Protein AF-A0A7S1PMR5-F1 (afdb_monomer_lite)

Sequence (130 aa):
ADAWLANCPAIERVHFSGFDNLRRVGASWLDGCRALIDVRFGEFPKLTTVGASWLSGAHALPEVNFETFGALEHVGFDWLYSARALKTFSTRGLAQLRTIGFGWLADARSLVEFELCAPCEIVSVGPNLL

Organism: Neobodo designis (NCBI:txid312471)

Radius of gyration: 13.31 Å; chains: 1; bounding box: 35×24×36 Å

Structure (mmCIF, N/CA/C/O backbone):
data_AF-A0A7S1PMR5-F1
#
_entry.id   AF-A0A7S1PMR5-F1
#
loop_
_atom_site.group_PDB
_atom_site.id
_atom_site.type_symbol
_atom_site.label_atom_id
_atom_site.label_alt_id
_atom_site.label_comp_id
_atom_site.label_asym_id
_atom_site.label_entity_id
_atom_site.label_seq_id
_atom_site.pdbx_PDB_ins_code
_atom_site.Cartn_x
_atom_site.Cartn_y
_atom_site.Cartn_z
_atom_site.occupancy
_atom_site.B_iso_or_equiv
_atom_site.auth_seq_id
_atom_site.auth_comp_id
_atom_site.auth_asym_id
_atom_site.auth_atom_id
_atom_site.pdbx_PDB_model_num
ATOM 1 N N . ALA A 1 1 ? -10.457 -11.826 -1.490 1.00 78.75 1 ALA A N 1
ATOM 2 C CA . ALA A 1 1 ? -9.649 -12.580 -2.462 1.00 78.75 1 ALA A CA 1
ATOM 3 C C . ALA A 1 1 ? -8.204 -12.200 -2.232 1.00 78.75 1 ALA A C 1
ATOM 5 O O . ALA A 1 1 ? -7.937 -11.006 -2.105 1.00 78.75 1 ALA A O 1
ATOM 6 N N . ASP A 1 2 ? -7.333 -13.195 -2.125 1.00 93.81 2 ASP A N 1
ATOM 7 C CA . ASP A 1 2 ? -5.891 -12.985 -2.011 1.00 93.81 2 ASP A CA 1
ATOM 8 C C . ASP A 1 2 ? -5.285 -12.790 -3.408 1.00 93.81 2 ASP A C 1
ATOM 10 O O . ASP A 1 2 ? -5.902 -13.151 -4.412 1.00 93.81 2 ASP A O 1
ATOM 14 N N . ALA A 1 3 ? -4.088 -12.212 -3.457 1.00 95.88 3 ALA A N 1
ATOM 15 C CA . ALA A 1 3 ? -3.199 -12.183 -4.612 1.00 95.88 3 ALA A CA 1
ATOM 16 C C . ALA A 1 3 ? -3.794 -11.618 -5.920 1.00 95.88 3 ALA A C 1
ATOM 18 O O . ALA A 1 3 ? -3.441 -12.077 -7.001 1.00 95.88 3 ALA A O 1
ATOM 19 N N . TRP A 1 4 ? -4.692 -10.626 -5.852 1.00 94.88 4 TRP A N 1
ATOM 20 C CA . TRP A 1 4 ? -5.439 -10.161 -7.033 1.00 94.88 4 TRP A CA 1
ATOM 21 C C . TRP A 1 4 ? -4.551 -9.694 -8.195 1.00 94.88 4 TRP A C 1
ATOM 23 O O . TRP A 1 4 ? -4.730 -10.148 -9.322 1.00 94.88 4 TRP A O 1
ATOM 33 N N . LEU A 1 5 ? -3.599 -8.807 -7.921 1.00 96.19 5 LEU A N 1
ATOM 34 C CA . LEU A 1 5 ? -2.606 -8.309 -8.874 1.00 96.19 5 LEU A CA 1
ATOM 35 C C . LEU A 1 5 ? -1.187 -8.688 -8.430 1.00 96.19 5 LEU A C 1
ATOM 37 O O . LEU A 1 5 ? -0.217 -8.027 -8.795 1.00 96.19 5 LEU A O 1
ATOM 41 N N . ALA A 1 6 ? -1.054 -9.757 -7.639 1.00 97.00 6 ALA A N 1
ATOM 42 C CA . ALA A 1 6 ? 0.248 -10.234 -7.200 1.00 97.00 6 ALA A CA 1
ATOM 43 C C . ALA A 1 6 ? 1.130 -10.602 -8.398 1.00 97.00 6 ALA A C 1
ATOM 45 O O . ALA A 1 6 ? 0.655 -11.142 -9.399 1.00 97.00 6 ALA A O 1
ATOM 46 N N . ASN A 1 7 ? 2.433 -10.368 -8.269 1.00 96.88 7 ASN A N 1
ATOM 47 C CA . ASN A 1 7 ? 3.455 -10.707 -9.253 1.00 96.88 7 ASN A CA 1
ATOM 48 C C . ASN A 1 7 ? 3.139 -10.176 -10.657 1.00 96.88 7 ASN A C 1
ATOM 50 O O . ASN A 1 7 ? 3.376 -10.852 -11.658 1.00 96.88 7 ASN A O 1
ATOM 54 N N . CYS A 1 8 ? 2.637 -8.943 -10.729 1.00 97.31 8 CYS A N 1
ATOM 55 C CA . CYS A 1 8 ? 2.516 -8.176 -11.963 1.00 97.31 8 CYS A CA 1
ATOM 56 C C . CYS A 1 8 ? 3.717 -7.215 -12.091 1.00 97.31 8 CYS A C 1
ATOM 58 O O . CYS A 1 8 ? 3.572 -6.016 -11.858 1.00 97.31 8 CYS A O 1
ATOM 60 N N . PRO A 1 9 ? 4.932 -7.685 -12.451 1.00 95.62 9 PRO A N 1
ATOM 61 C CA . PRO A 1 9 ? 6.156 -6.886 -12.348 1.00 95.62 9 PRO A CA 1
ATOM 62 C C . PRO A 1 9 ? 6.218 -5.713 -13.328 1.00 95.62 9 PRO A C 1
ATOM 64 O O . PRO A 1 9 ? 7.064 -4.846 -13.152 1.00 95.62 9 PRO A O 1
ATOM 67 N N . ALA A 1 10 ? 5.361 -5.703 -14.353 1.00 97.25 10 ALA A N 1
ATOM 68 C CA . ALA A 1 10 ? 5.303 -4.667 -15.379 1.00 97.25 10 ALA A CA 1
ATOM 69 C C . ALA A 1 10 ? 4.207 -3.615 -15.130 1.00 97.25 10 ALA A C 1
ATOM 71 O O . ALA A 1 10 ? 4.093 -2.675 -15.912 1.00 97.25 10 ALA A O 1
ATOM 72 N N . ILE A 1 11 ? 3.368 -3.770 -14.096 1.00 97.56 11 ILE A N 1
ATOM 73 C CA . ILE A 1 11 ? 2.316 -2.788 -13.827 1.00 97.56 11 ILE A CA 1
ATOM 74 C C . ILE A 1 11 ? 2.942 -1.528 -13.230 1.00 97.56 11 ILE A C 1
ATOM 76 O O . ILE A 1 11 ? 3.601 -1.581 -12.197 1.00 97.56 11 ILE A O 1
ATOM 80 N N . GLU A 1 12 ? 2.754 -0.397 -13.904 1.00 98.25 12 GLU A N 1
ATOM 81 C CA . GLU A 1 12 ? 3.302 0.886 -13.454 1.00 98.25 12 GLU A CA 1
ATOM 82 C C . GLU A 1 12 ? 2.288 1.704 -12.659 1.00 98.25 12 GLU A C 1
ATOM 84 O O . GLU A 1 12 ? 2.665 2.439 -11.749 1.00 98.25 12 GLU A O 1
ATOM 89 N N . ARG A 1 13 ? 0.997 1.607 -13.003 1.00 98.31 13 ARG A N 1
ATOM 90 C CA . ARG A 1 13 ? -0.059 2.420 -12.390 1.00 98.31 13 ARG A CA 1
ATOM 91 C C . ARG A 1 13 ? -1.328 1.621 -12.168 1.00 98.31 13 ARG A C 1
ATOM 93 O O . ARG A 1 13 ? -1.756 0.891 -13.063 1.00 98.31 13 ARG A O 1
ATOM 100 N N . VAL A 1 14 ? -1.960 1.816 -11.015 1.00 97.25 14 VAL A N 1
ATOM 101 C CA . VAL A 1 14 ? -3.250 1.199 -10.678 1.00 97.25 14 VAL A CA 1
ATOM 102 C C . VAL A 1 14 ? -4.179 2.234 -10.057 1.00 97.25 14 VAL A C 1
ATOM 104 O O . VAL A 1 14 ? -3.763 3.041 -9.232 1.00 97.25 14 VAL A O 1
ATOM 107 N N . HIS A 1 15 ? -5.455 2.197 -10.437 1.00 96.69 15 HIS A N 1
ATOM 108 C CA . HIS A 1 15 ? -6.494 3.022 -9.834 1.00 96.69 15 HIS A CA 1
ATOM 109 C C . HIS A 1 15 ? -7.677 2.144 -9.423 1.00 96.69 15 HIS A C 1
ATOM 111 O O . HIS A 1 15 ? -8.303 1.501 -10.267 1.00 96.69 15 HIS A O 1
ATOM 117 N N . PHE A 1 16 ? -7.986 2.126 -8.128 1.00 93.69 16 PHE A N 1
ATOM 118 C CA . PHE A 1 16 ? -9.129 1.411 -7.570 1.00 93.69 16 PHE A CA 1
ATOM 119 C C . PHE A 1 16 ? -10.279 2.377 -7.299 1.00 93.69 16 PHE A C 1
ATOM 121 O O . PHE A 1 16 ? -10.100 3.360 -6.591 1.00 93.69 16 PHE A O 1
ATOM 128 N N . SER A 1 17 ? -11.472 2.086 -7.815 1.00 93.94 17 SER A N 1
ATOM 129 C CA . SER A 1 17 ? -12.687 2.869 -7.561 1.00 93.94 17 SER A CA 1
ATOM 130 C C . SER A 1 17 ? -13.929 1.971 -7.604 1.00 93.94 17 SER A C 1
ATOM 132 O O . SER A 1 17 ? -13.863 0.851 -8.111 1.00 93.94 17 SER A O 1
ATOM 134 N N . GLY A 1 18 ? -15.053 2.441 -7.051 1.00 92.81 18 GLY A N 1
ATOM 135 C CA . GLY A 1 18 ? -16.327 1.706 -7.061 1.00 92.81 18 GLY A CA 1
ATOM 136 C C . GLY A 1 18 ? -16.445 0.598 -6.005 1.00 92.81 18 GLY A C 1
ATOM 137 O O . GLY A 1 18 ? -17.235 -0.330 -6.166 1.00 92.81 18 GLY A O 1
ATOM 138 N N . PHE A 1 19 ? -15.664 0.675 -4.923 1.00 92.00 19 PHE A N 1
ATOM 139 C CA . PHE A 1 19 ? -15.613 -0.330 -3.856 1.00 92.00 19 PHE A CA 1
ATOM 140 C C . PHE A 1 19 ? -16.382 0.078 -2.588 1.00 92.00 19 PHE A C 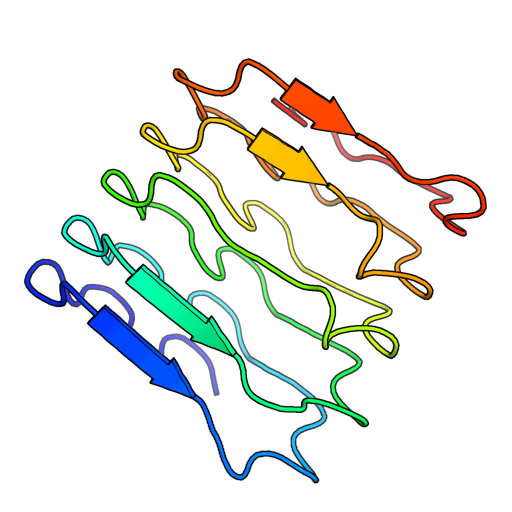1
ATOM 142 O O . PHE A 1 19 ? -15.993 -0.282 -1.477 1.00 92.00 19 PHE A O 1
ATOM 149 N N . ASP A 1 20 ? -17.531 0.742 -2.738 1.00 93.12 20 ASP A N 1
ATOM 150 C CA . ASP A 1 20 ? -18.335 1.298 -1.628 1.00 93.12 20 ASP A CA 1
ATOM 151 C C . ASP A 1 20 ? -18.789 0.256 -0.587 1.00 93.12 20 ASP A C 1
ATOM 153 O O . ASP A 1 20 ? -19.160 0.579 0.546 1.00 93.12 20 ASP A O 1
ATOM 157 N N . ASN A 1 21 ? -18.800 -1.021 -0.980 1.00 95.06 21 ASN A N 1
ATOM 158 C CA . ASN A 1 21 ? -19.198 -2.152 -0.144 1.00 95.06 21 ASN A CA 1
ATOM 159 C C . ASN A 1 21 ? -18.050 -3.112 0.194 1.00 95.06 21 ASN A C 1
ATOM 161 O O . ASN A 1 21 ? -18.289 -4.123 0.863 1.00 95.06 21 ASN A O 1
ATOM 165 N N . LEU A 1 22 ? -16.823 -2.831 -0.253 1.00 95.69 22 LEU A N 1
ATOM 166 C CA . LEU A 1 22 ? -15.676 -3.687 0.021 1.00 95.69 22 LEU A CA 1
ATOM 167 C C . LEU A 1 22 ? -15.323 -3.601 1.505 1.00 95.69 22 LEU A C 1
ATOM 169 O O . LEU A 1 22 ? -14.950 -2.549 2.010 1.00 95.69 22 LEU A O 1
ATOM 173 N N . ARG A 1 23 ? -15.459 -4.729 2.206 1.00 96.81 23 ARG A N 1
ATOM 174 C CA . ARG A 1 23 ? -15.162 -4.820 3.643 1.00 96.81 23 ARG A CA 1
ATOM 175 C C . ARG A 1 23 ? -13.793 -5.401 3.947 1.00 96.81 23 ARG A C 1
ATOM 177 O O . ARG A 1 23 ? -13.239 -5.126 5.005 1.00 96.81 23 ARG A O 1
ATOM 184 N N . ARG A 1 24 ? -13.281 -6.249 3.052 1.00 96.75 24 ARG A N 1
ATOM 185 C CA . ARG A 1 24 ? -12.041 -6.996 3.260 1.00 96.75 24 ARG A CA 1
ATOM 186 C C . ARG A 1 24 ? -11.262 -7.141 1.963 1.00 96.75 24 ARG A C 1
ATOM 188 O O . ARG A 1 24 ? -11.829 -7.539 0.944 1.00 96.75 24 ARG A O 1
ATOM 195 N N . VAL A 1 25 ? -9.963 -6.905 2.050 1.00 95.31 25 VAL A N 1
ATOM 196 C CA . VAL A 1 25 ? -8.971 -7.221 1.022 1.00 95.31 25 VAL A CA 1
ATOM 197 C C . VAL A 1 25 ? -8.112 -8.376 1.524 1.00 95.31 25 VAL A C 1
ATOM 199 O O . VAL A 1 25 ? -7.760 -8.423 2.701 1.00 95.31 25 VAL A O 1
ATOM 202 N N . GLY A 1 26 ? -7.829 -9.337 0.647 1.00 96.31 26 GLY A N 1
ATOM 203 C CA . GLY A 1 26 ? -7.003 -10.491 0.984 1.00 96.31 26 GLY A CA 1
ATOM 204 C C . GLY A 1 26 ? -5.511 -10.168 1.053 1.00 96.31 26 GLY A C 1
ATOM 205 O O . GLY A 1 26 ? -5.096 -9.031 0.830 1.00 96.31 26 GLY A O 1
ATOM 206 N N . ALA A 1 27 ? -4.704 -11.177 1.361 1.00 97.50 27 ALA A N 1
ATOM 207 C CA . ALA A 1 27 ? -3.250 -11.050 1.395 1.00 97.50 27 ALA A CA 1
ATOM 208 C C . ALA A 1 27 ? -2.662 -10.841 -0.011 1.00 97.50 27 ALA A C 1
ATOM 210 O O . ALA A 1 27 ? -3.268 -11.223 -1.012 1.00 97.50 27 ALA A O 1
ATOM 211 N N . SER A 1 28 ? -1.474 -10.244 -0.081 1.00 97.88 28 SER A N 1
ATOM 212 C C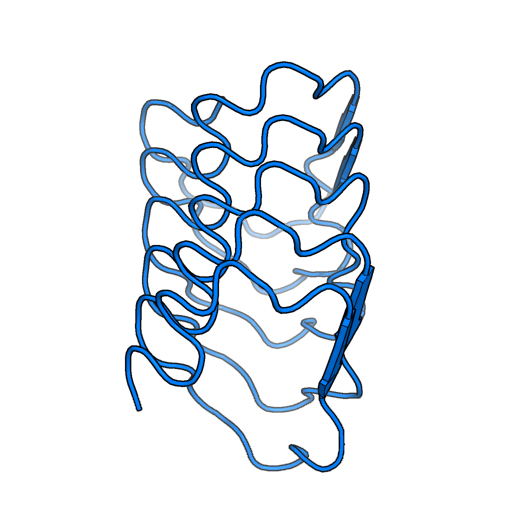A . SER A 1 28 ? -0.651 -10.103 -1.287 1.00 97.88 28 SER A CA 1
ATOM 213 C C . SER A 1 28 ? -1.326 -9.403 -2.474 1.00 97.88 28 SER A C 1
ATOM 215 O O . SER A 1 28 ? -1.014 -9.689 -3.623 1.00 97.88 28 SER A O 1
ATOM 217 N N . TRP A 1 29 ? -2.283 -8.502 -2.243 1.00 96.31 29 TRP A N 1
ATOM 218 C CA . TRP A 1 29 ? -3.136 -7.967 -3.318 1.00 96.31 29 TRP A CA 1
ATOM 219 C C . TRP A 1 29 ? -2.367 -7.279 -4.461 1.00 96.31 29 TRP A C 1
ATOM 221 O O . TRP A 1 29 ? -2.778 -7.424 -5.608 1.00 96.31 29 TRP A O 1
ATOM 231 N N . LEU A 1 30 ? -1.267 -6.580 -4.162 1.00 97.44 30 LEU A N 1
ATOM 232 C CA . LEU A 1 30 ? -0.333 -5.951 -5.111 1.00 97.44 30 LEU A CA 1
ATOM 233 C C . LEU A 1 30 ? 1.121 -6.390 -4.854 1.00 97.44 30 LEU A C 1
ATOM 235 O O . LEU A 1 30 ? 2.066 -5.710 -5.258 1.00 97.44 30 LEU A O 1
ATOM 239 N N . ASP A 1 31 ? 1.309 -7.524 -4.181 1.00 98.31 31 ASP A N 1
ATOM 240 C CA . ASP A 1 31 ? 2.634 -8.042 -3.837 1.00 98.31 31 ASP A CA 1
ATOM 241 C C . ASP A 1 31 ? 3.488 -8.269 -5.092 1.00 98.31 31 ASP A C 1
ATOM 243 O O . ASP A 1 31 ? 3.011 -8.786 -6.102 1.00 98.31 31 ASP A O 1
ATOM 247 N N . GLY A 1 32 ? 4.754 -7.867 -5.061 1.00 97.69 32 GLY A N 1
ATOM 248 C CA . GLY A 1 32 ? 5.690 -8.064 -6.164 1.00 97.69 32 GLY A CA 1
ATOM 249 C C . GLY A 1 32 ? 5.419 -7.205 -7.406 1.00 97.69 32 GLY A C 1
ATOM 250 O O . GLY A 1 32 ? 5.998 -7.475 -8.463 1.00 97.69 32 GLY A O 1
ATOM 251 N N . CYS A 1 33 ? 4.593 -6.156 -7.314 1.00 98.19 33 CYS A N 1
ATOM 252 C CA . CYS A 1 33 ? 4.427 -5.154 -8.376 1.00 98.19 33 CYS A CA 1
ATOM 253 C C . CYS A 1 33 ? 5.644 -4.211 -8.444 1.00 98.19 33 CYS A C 1
ATOM 255 O O . CYS A 1 33 ? 5.579 -3.035 -8.094 1.00 98.19 33 CYS A O 1
ATOM 257 N N . ARG A 1 34 ? 6.794 -4.742 -8.876 1.00 98.06 34 ARG A N 1
ATOM 258 C CA . ARG A 1 34 ? 8.106 -4.074 -8.759 1.00 98.06 34 ARG A CA 1
ATOM 259 C C . ARG A 1 34 ? 8.227 -2.762 -9.539 1.00 98.06 34 ARG A C 1
ATOM 261 O O . ARG A 1 34 ? 8.998 -1.906 -9.115 1.00 98.06 34 ARG A O 1
ATOM 268 N N . ALA A 1 35 ? 7.505 -2.621 -10.652 1.00 98.31 35 ALA A N 1
ATOM 269 C CA . ALA A 1 35 ? 7.489 -1.408 -11.473 1.00 98.31 35 ALA A CA 1
ATOM 270 C C . ALA A 1 35 ? 6.397 -0.400 -11.073 1.00 98.31 35 ALA A C 1
ATOM 272 O O . ALA A 1 35 ? 6.277 0.629 -11.731 1.00 98.31 35 ALA A O 1
ATOM 273 N N . LEU A 1 36 ? 5.609 -0.667 -10.023 1.00 98.50 36 LEU A N 1
ATOM 274 C CA . LEU A 1 36 ? 4.515 0.210 -9.607 1.00 98.50 36 LEU A CA 1
ATOM 275 C C . LEU A 1 36 ? 5.073 1.553 -9.126 1.00 98.50 36 LEU A C 1
ATOM 277 O O . LEU A 1 36 ? 5.792 1.600 -8.132 1.00 98.50 36 LEU A O 1
ATOM 281 N N . ILE A 1 37 ? 4.729 2.627 -9.833 1.00 98.31 37 ILE A N 1
ATOM 282 C CA . ILE A 1 37 ? 5.141 4.008 -9.543 1.00 98.31 37 ILE A CA 1
ATOM 283 C C . ILE A 1 37 ? 3.978 4.892 -9.078 1.00 98.31 37 ILE A C 1
ATOM 285 O O . ILE A 1 37 ? 4.230 5.947 -8.508 1.00 98.31 37 ILE A O 1
ATOM 289 N N . ASP A 1 38 ? 2.724 4.492 -9.321 1.00 98.12 38 ASP A N 1
ATOM 290 C CA . ASP A 1 38 ? 1.523 5.223 -8.885 1.00 98.12 38 ASP A CA 1
ATOM 291 C C . ASP A 1 38 ? 0.409 4.240 -8.496 1.00 98.12 38 ASP A C 1
ATOM 293 O O . ASP A 1 38 ? 0.043 3.349 -9.268 1.00 98.12 38 ASP A O 1
ATOM 297 N N . VAL A 1 39 ? -0.169 4.411 -7.310 1.00 97.44 39 VAL A N 1
ATOM 298 C CA . VAL A 1 39 ? -1.366 3.682 -6.884 1.00 97.44 39 VAL A CA 1
ATOM 299 C C . VAL A 1 39 ? -2.364 4.657 -6.286 1.00 97.44 39 VAL A C 1
ATOM 301 O O . VAL A 1 39 ? -2.056 5.407 -5.362 1.00 97.44 39 VAL A O 1
ATOM 304 N N . ARG A 1 40 ? -3.584 4.637 -6.822 1.00 95.94 40 ARG A N 1
ATOM 305 C CA . ARG A 1 40 ? -4.667 5.517 -6.388 1.00 95.94 40 ARG A CA 1
ATOM 306 C C . ARG A 1 40 ? -5.812 4.708 -5.819 1.00 95.94 40 ARG A C 1
ATOM 308 O O . ARG A 1 40 ? -6.307 3.770 -6.449 1.00 95.94 40 ARG A O 1
ATOM 315 N N . PHE A 1 41 ? -6.249 5.124 -4.644 1.00 93.62 41 PHE A N 1
ATOM 316 C CA . PHE A 1 41 ? -7.359 4.540 -3.919 1.00 93.62 41 PHE A CA 1
ATOM 317 C C . PHE A 1 41 ? -8.526 5.520 -3.939 1.00 93.62 41 PHE A C 1
ATOM 319 O O . PHE A 1 41 ? -8.394 6.654 -3.491 1.00 93.62 41 PHE A O 1
ATOM 326 N N . GLY A 1 42 ? -9.661 5.085 -4.477 1.00 91.44 42 GLY A N 1
ATOM 327 C CA . GLY A 1 42 ? -10.932 5.768 -4.287 1.00 91.44 42 GLY A CA 1
ATOM 328 C C . GLY A 1 42 ? -11.437 5.615 -2.852 1.00 91.44 42 GLY A C 1
ATOM 329 O O . GLY A 1 42 ? -10.710 5.203 -1.945 1.00 91.44 42 GLY A O 1
ATOM 330 N N . GLU A 1 43 ? -12.712 5.926 -2.653 1.00 91.38 43 GLU A N 1
ATOM 331 C CA . GLU A 1 43 ? -13.358 5.798 -1.349 1.00 91.38 43 GLU A CA 1
ATOM 332 C C . GLU A 1 43 ? -13.522 4.325 -0.942 1.00 91.38 43 GLU A C 1
ATOM 334 O O . GLU A 1 43 ? -14.070 3.510 -1.691 1.00 91.38 43 GLU A O 1
ATOM 339 N N . PHE A 1 44 ? -13.083 3.993 0.277 1.00 93.62 44 PHE A N 1
ATOM 340 C CA . PHE A 1 44 ? -13.237 2.670 0.889 1.00 93.62 44 PHE A CA 1
ATOM 341 C C . PHE A 1 44 ? -13.961 2.759 2.246 1.00 93.62 44 PHE A C 1
ATOM 343 O O . PHE A 1 44 ? -13.445 2.302 3.268 1.00 93.62 44 PHE A O 1
ATOM 350 N N . PRO A 1 45 ? -15.198 3.293 2.291 1.00 93.69 45 PRO A N 1
ATOM 351 C CA . PRO A 1 45 ? -15.856 3.687 3.541 1.00 93.69 45 PRO A CA 1
ATOM 352 C C . PRO A 1 45 ? -16.185 2.518 4.483 1.00 93.69 45 PRO A C 1
ATOM 354 O O . PRO A 1 45 ? -16.549 2.736 5.635 1.00 93.69 45 PRO A O 1
ATOM 357 N N . LYS A 1 46 ? -16.116 1.271 3.998 1.00 96.44 46 LYS A N 1
ATOM 358 C CA . LYS A 1 46 ? -16.456 0.058 4.761 1.00 96.44 46 LYS A CA 1
ATOM 359 C C . LYS A 1 46 ? -15.294 -0.922 4.898 1.00 96.44 46 LYS A C 1
ATOM 361 O O . LYS A 1 46 ? -15.510 -2.011 5.431 1.00 96.44 46 LYS A O 1
ATOM 366 N N . LEU A 1 47 ? -14.107 -0.582 4.395 1.00 96.56 47 LEU A N 1
ATOM 367 C CA . LEU A 1 47 ? -12.956 -1.478 4.406 1.00 96.56 47 LEU A CA 1
ATOM 368 C C . LEU A 1 47 ? -12.340 -1.500 5.802 1.00 96.56 47 LEU A C 1
ATOM 370 O O . LEU A 1 47 ? -11.686 -0.547 6.206 1.00 96.56 47 LEU A O 1
ATOM 374 N N . THR A 1 48 ? -12.539 -2.602 6.523 1.00 96.44 48 THR A N 1
ATOM 375 C CA . THR A 1 48 ? -12.054 -2.753 7.902 1.00 96.44 48 THR A CA 1
ATOM 376 C C . THR A 1 48 ? -10.858 -3.690 8.014 1.00 96.44 48 THR A C 1
ATOM 378 O O . THR A 1 48 ? -10.183 -3.708 9.042 1.00 96.44 48 THR A O 1
ATOM 381 N N . THR A 1 49 ? -10.572 -4.487 6.978 1.00 95.75 49 THR A N 1
ATOM 382 C CA . THR A 1 49 ? -9.482 -5.472 7.008 1.00 95.75 49 THR A CA 1
ATOM 383 C C . THR A 1 49 ? -8.711 -5.532 5.694 1.00 95.75 49 THR A C 1
ATOM 385 O O . THR A 1 49 ? -9.307 -5.721 4.631 1.00 95.75 49 THR A O 1
ATOM 388 N N . VAL A 1 50 ? -7.383 -5.474 5.777 1.00 96.06 50 VAL A N 1
ATOM 389 C CA . VAL A 1 50 ? -6.462 -5.743 4.662 1.00 96.06 50 VAL A CA 1
ATOM 390 C C . VAL A 1 50 ? -5.509 -6.875 5.054 1.00 96.06 50 VAL A C 1
ATOM 392 O O . VAL A 1 50 ? -4.997 -6.912 6.167 1.00 96.06 50 VAL A O 1
ATOM 395 N N . GLY A 1 51 ? -5.289 -7.843 4.168 1.00 96.12 51 GLY A N 1
ATOM 396 C CA . GLY A 1 51 ? -4.374 -8.952 4.433 1.00 96.12 51 GLY A CA 1
ATOM 397 C C . GLY A 1 51 ? -2.900 -8.535 4.509 1.00 96.12 51 GLY A C 1
ATOM 398 O O . GLY A 1 51 ? -2.539 -7.371 4.342 1.00 96.12 51 GLY A O 1
ATOM 399 N N . ALA A 1 52 ? -2.036 -9.515 4.768 1.00 97.06 52 ALA A N 1
ATOM 400 C CA . ALA A 1 52 ? -0.587 -9.317 4.789 1.00 97.06 52 ALA A CA 1
ATOM 401 C C . ALA A 1 52 ? -0.030 -8.954 3.404 1.00 97.06 52 ALA A C 1
ATOM 403 O O . ALA A 1 52 ? -0.671 -9.217 2.385 1.00 97.06 52 ALA A O 1
ATOM 404 N N . SER A 1 53 ? 1.170 -8.375 3.375 1.00 97.62 53 SER A N 1
ATOM 405 C CA . SER A 1 53 ? 1.961 -8.152 2.156 1.00 97.62 53 SER A CA 1
ATOM 406 C C . SER A 1 53 ? 1.240 -7.355 1.066 1.00 97.62 53 SER A C 1
ATOM 408 O O . SER A 1 53 ? 1.465 -7.573 -0.121 1.00 97.62 53 SER A O 1
ATOM 410 N N . TRP A 1 54 ? 0.338 -6.446 1.446 1.00 96.31 54 TRP A N 1
ATOM 411 C CA . TRP A 1 54 ? -0.579 -5.797 0.508 1.00 96.31 54 TRP A CA 1
ATOM 412 C C . TRP A 1 54 ? 0.118 -5.108 -0.668 1.00 96.31 54 TRP A C 1
ATOM 414 O O . TRP A 1 54 ? -0.278 -5.333 -1.808 1.00 96.31 54 TRP A O 1
ATOM 424 N N . LEU A 1 55 ? 1.154 -4.320 -0.378 1.00 97.38 55 LEU A N 1
ATOM 425 C CA . LEU A 1 55 ? 2.022 -3.611 -1.323 1.00 97.38 55 LEU A CA 1
ATOM 426 C C . LEU A 1 55 ? 3.490 -4.040 -1.138 1.00 97.38 55 LEU A C 1
ATOM 428 O O . LEU A 1 55 ? 4.417 -3.271 -1.405 1.00 97.38 55 LEU A O 1
ATOM 432 N N . SER A 1 56 ? 3.715 -5.268 -0.658 1.00 97.94 56 SER A N 1
ATOM 433 C CA . SER A 1 56 ? 5.071 -5.790 -0.496 1.00 97.94 56 SER A CA 1
ATOM 434 C C . SER A 1 56 ? 5.789 -5.847 -1.847 1.00 97.94 56 SER A C 1
ATOM 436 O O . SER A 1 56 ? 5.194 -6.118 -2.890 1.00 97.94 56 SER A O 1
ATOM 438 N N . GLY A 1 57 ? 7.075 -5.512 -1.866 1.00 97.75 57 GLY A N 1
ATOM 439 C CA . GLY A 1 57 ? 7.881 -5.532 -3.084 1.00 97.75 57 GLY A CA 1
ATOM 440 C C . GLY A 1 57 ? 7.534 -4.453 -4.120 1.00 97.75 57 GLY A C 1
ATOM 441 O O . GLY A 1 57 ? 8.028 -4.539 -5.249 1.00 97.75 57 GLY A O 1
ATOM 442 N N . ALA A 1 58 ? 6.752 -3.425 -3.765 1.00 97.88 58 ALA A N 1
ATOM 443 C CA . ALA A 1 58 ? 6.518 -2.233 -4.589 1.00 97.88 58 ALA A CA 1
ATOM 444 C C . ALA A 1 58 ? 7.772 -1.330 -4.635 1.00 97.88 58 ALA A C 1
ATOM 446 O O . ALA A 1 58 ? 7.801 -0.211 -4.126 1.00 97.88 58 ALA A O 1
ATOM 447 N N . HIS A 1 59 ? 8.861 -1.849 -5.208 1.00 98.25 59 HIS A N 1
ATOM 448 C CA . HIS A 1 59 ? 10.196 -1.250 -5.122 1.00 98.25 59 HIS A CA 1
ATOM 449 C C . HIS A 1 59 ? 10.297 0.154 -5.721 1.00 98.25 59 HIS A C 1
ATOM 451 O O . HIS A 1 59 ? 11.150 0.919 -5.277 1.00 98.25 59 HIS A O 1
ATOM 457 N N . ALA A 1 60 ? 9.479 0.464 -6.728 1.00 98.31 60 ALA A N 1
ATOM 458 C CA . ALA A 1 60 ? 9.514 1.725 -7.459 1.00 98.31 60 ALA A CA 1
ATOM 459 C C . ALA A 1 60 ? 8.519 2.778 -6.939 1.00 98.31 60 ALA A C 1
ATOM 461 O O . ALA A 1 60 ? 8.550 3.902 -7.435 1.00 98.31 60 ALA A O 1
ATOM 462 N N . LEU A 1 61 ? 7.676 2.449 -5.951 1.00 98.19 61 LEU A N 1
ATOM 463 C CA . LEU A 1 61 ? 6.600 3.323 -5.483 1.00 98.19 61 LEU A CA 1
ATOM 464 C C . LEU A 1 61 ? 7.165 4.434 -4.577 1.00 98.19 61 LEU A C 1
ATOM 466 O O . LEU A 1 61 ? 7.651 4.120 -3.489 1.00 98.19 61 LEU A O 1
ATOM 470 N N . PRO A 1 62 ? 7.138 5.716 -4.992 1.00 97.31 62 PRO A N 1
ATOM 471 C CA . PRO A 1 62 ? 7.781 6.792 -4.240 1.00 97.31 62 PRO A CA 1
ATOM 472 C C . PRO A 1 62 ? 6.913 7.343 -3.103 1.00 97.31 62 PRO A C 1
ATOM 474 O O . PRO A 1 62 ? 7.446 7.866 -2.121 1.00 97.31 62 PRO A O 1
ATOM 477 N N . GLU A 1 63 ? 5.592 7.233 -3.242 1.00 96.38 63 GLU A N 1
ATOM 478 C CA . GLU A 1 63 ? 4.582 7.741 -2.318 1.00 96.38 63 GLU A CA 1
ATOM 479 C C . GLU A 1 63 ? 3.318 6.879 -2.381 1.00 96.38 63 GLU A C 1
ATOM 481 O O . GLU A 1 63 ? 3.040 6.225 -3.388 1.00 96.38 63 GLU A O 1
ATOM 486 N N . VAL A 1 64 ? 2.544 6.883 -1.299 1.00 96.00 64 VAL A N 1
ATOM 487 C CA . VAL A 1 64 ? 1.225 6.252 -1.239 1.00 96.00 64 VAL A CA 1
ATOM 488 C C . VAL A 1 64 ? 0.361 6.979 -0.210 1.00 96.00 64 VAL A C 1
ATOM 490 O O . VAL A 1 64 ? 0.850 7.356 0.853 1.00 96.00 64 VAL A O 1
ATOM 493 N N . ASN A 1 65 ? -0.918 7.187 -0.527 1.00 93.06 65 ASN A N 1
ATOM 494 C CA . ASN A 1 65 ? -1.864 7.881 0.345 1.00 93.06 65 ASN A CA 1
ATOM 495 C C . ASN A 1 65 ? -2.987 6.932 0.800 1.00 93.06 65 ASN A C 1
ATOM 497 O O . ASN A 1 65 ? -3.635 6.297 -0.030 1.00 93.06 65 ASN A O 1
ATOM 501 N N . PHE A 1 66 ? -3.233 6.874 2.113 1.00 92.06 66 PHE A N 1
ATOM 502 C CA . PHE A 1 66 ? -4.298 6.080 2.736 1.00 92.06 66 PHE A CA 1
ATOM 503 C C . PHE A 1 66 ? -5.381 6.927 3.432 1.00 92.06 66 PHE A C 1
ATOM 505 O O . PHE A 1 66 ? -6.090 6.421 4.297 1.00 92.06 66 PHE A O 1
ATOM 512 N N . GLU A 1 67 ? -5.544 8.204 3.083 1.00 89.75 67 GLU A N 1
ATOM 513 C CA . GLU A 1 67 ? -6.552 9.111 3.666 1.00 89.75 67 GLU A CA 1
ATOM 514 C C . GLU A 1 67 ? -7.998 8.602 3.552 1.00 89.75 67 GLU A C 1
ATOM 516 O O . GLU A 1 67 ? -8.825 8.921 4.403 1.00 89.75 67 GLU A O 1
ATOM 521 N N . THR A 1 68 ? -8.300 7.752 2.567 1.00 89.44 68 THR A N 1
ATOM 522 C CA . THR A 1 68 ? -9.640 7.168 2.372 1.00 89.44 68 THR A CA 1
ATOM 523 C C . THR A 1 68 ? -9.905 5.907 3.210 1.00 89.44 68 THR A C 1
ATOM 525 O O . THR A 1 68 ? -10.983 5.317 3.121 1.00 89.44 68 THR A O 1
ATOM 528 N N . PHE A 1 69 ? -8.955 5.483 4.054 1.00 92.50 69 PHE A N 1
ATOM 529 C CA . PHE A 1 69 ? -9.010 4.238 4.836 1.00 92.50 69 PH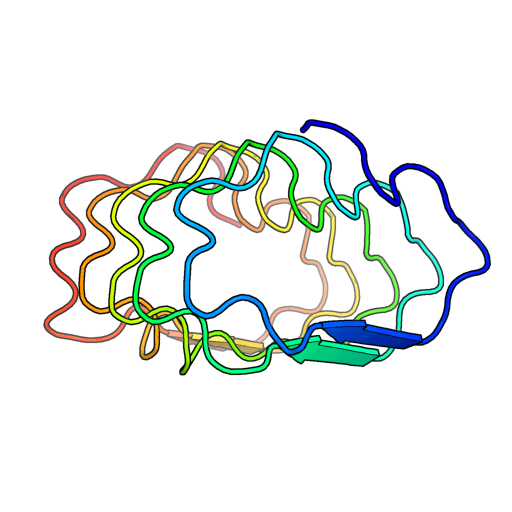E A CA 1
ATOM 530 C C . PHE A 1 69 ? -9.428 4.472 6.296 1.00 92.50 69 PHE A C 1
ATOM 532 O O . PHE A 1 69 ? -9.040 3.726 7.194 1.00 92.50 69 PHE A O 1
ATOM 539 N N . GLY A 1 70 ? -10.270 5.479 6.550 1.00 91.75 70 GLY A N 1
ATOM 540 C CA . GLY A 1 70 ? -10.665 5.875 7.907 1.00 91.75 70 GLY A CA 1
ATOM 541 C C . GLY A 1 70 ? -11.369 4.787 8.731 1.00 91.75 70 GLY A C 1
ATOM 542 O O . GLY A 1 70 ? -11.360 4.865 9.955 1.00 91.75 70 GLY A O 1
ATOM 543 N N . ALA A 1 71 ? -11.946 3.765 8.087 1.00 93.94 71 ALA A N 1
ATOM 544 C CA . ALA A 1 71 ? -12.586 2.617 8.740 1.00 93.94 71 ALA A CA 1
ATOM 545 C C . ALA A 1 71 ? -11.652 1.403 8.929 1.00 93.94 71 ALA A C 1
ATOM 547 O O . ALA A 1 71 ? -12.096 0.365 9.417 1.00 93.94 71 ALA A O 1
ATOM 548 N N . LEU A 1 72 ? -10.384 1.491 8.514 1.00 94.06 72 LEU A N 1
ATOM 549 C CA . LEU A 1 72 ? -9.460 0.361 8.540 1.00 94.06 72 LEU A CA 1
ATOM 550 C C . LEU A 1 72 ? -9.009 0.059 9.972 1.00 94.06 72 LEU A C 1
ATOM 552 O O . LEU A 1 72 ? -8.308 0.854 10.588 1.00 94.06 72 LEU A O 1
ATOM 556 N N . GLU A 1 73 ? -9.388 -1.110 10.482 1.00 92.56 73 GLU A N 1
ATOM 557 C CA . GLU A 1 73 ? -9.112 -1.531 11.864 1.00 92.56 73 GLU A CA 1
ATOM 558 C C . GLU A 1 73 ? -7.924 -2.495 11.944 1.00 92.56 73 GLU A C 1
ATOM 560 O O . GLU A 1 73 ? -7.121 -2.450 12.883 1.00 92.56 73 GLU A O 1
ATOM 565 N N . HIS A 1 74 ? -7.815 -3.374 10.945 1.00 91.88 74 HIS A N 1
ATOM 566 C CA . HIS A 1 74 ? -6.877 -4.486 10.931 1.00 91.88 74 HIS A CA 1
ATOM 567 C C . HIS A 1 74 ? -6.110 -4.542 9.621 1.00 91.88 74 HIS A C 1
ATOM 569 O O . HIS A 1 74 ? -6.710 -4.586 8.543 1.00 91.88 74 HIS A O 1
ATOM 575 N N . VAL A 1 75 ? -4.789 -4.660 9.711 1.00 93.25 75 VAL A N 1
ATOM 576 C CA . VAL A 1 75 ? -3.985 -5.073 8.564 1.00 93.25 75 VAL A CA 1
ATOM 577 C C . VAL A 1 75 ? -2.976 -6.154 8.939 1.00 93.25 75 VAL A C 1
ATOM 579 O O . VAL A 1 75 ? -2.639 -6.323 10.113 1.00 93.25 75 VAL A O 1
ATOM 582 N N . GLY A 1 76 ? -2.525 -6.914 7.943 1.00 93.69 76 GLY A N 1
ATOM 583 C CA . GLY A 1 76 ? -1.522 -7.958 8.130 1.00 93.69 76 GLY A CA 1
ATOM 584 C C . GLY A 1 76 ? -0.085 -7.439 8.265 1.00 93.69 76 GLY A C 1
ATOM 585 O O . GLY A 1 76 ? 0.190 -6.243 8.234 1.00 93.69 76 GLY A O 1
ATOM 586 N N . PHE A 1 77 ? 0.846 -8.380 8.415 1.00 95.62 77 PHE A N 1
ATOM 587 C CA . PHE A 1 77 ? 2.289 -8.121 8.428 1.00 95.62 77 PHE A CA 1
ATOM 588 C C . PHE A 1 77 ? 2.818 -7.744 7.030 1.00 95.62 77 PHE A C 1
ATOM 590 O O . PHE A 1 77 ? 2.117 -7.917 6.030 1.00 95.62 77 PHE A O 1
ATOM 597 N N . ASP A 1 78 ? 4.048 -7.230 6.965 1.00 97.31 78 ASP A N 1
ATOM 598 C CA . ASP A 1 78 ? 4.784 -6.904 5.731 1.00 97.31 78 ASP A CA 1
ATOM 599 C C . ASP A 1 78 ? 4.039 -5.970 4.761 1.00 97.31 78 ASP A C 1
ATOM 601 O O . ASP A 1 78 ? 4.226 -6.042 3.546 1.00 97.31 78 ASP A O 1
ATOM 605 N N . TRP A 1 79 ? 3.168 -5.098 5.282 1.00 95.69 79 TRP A N 1
ATOM 606 C CA . TRP A 1 79 ? 2.201 -4.327 4.492 1.00 95.69 79 TRP A CA 1
ATOM 607 C C . TRP A 1 79 ? 2.824 -3.567 3.308 1.00 95.69 79 TRP A C 1
ATOM 609 O O . TRP A 1 79 ? 2.288 -3.620 2.199 1.00 95.69 79 TRP A O 1
ATOM 619 N N . LEU A 1 80 ? 3.978 -2.937 3.541 1.00 97.31 80 LEU A N 1
ATOM 620 C CA . LEU A 1 80 ? 4.826 -2.212 2.587 1.00 97.31 80 LEU A CA 1
ATOM 621 C C . LEU A 1 80 ? 6.287 -2.699 2.652 1.00 97.31 80 LEU A C 1
ATOM 623 O O . LEU A 1 80 ? 7.227 -1.932 2.425 1.00 97.31 80 LEU A O 1
ATOM 627 N N . TYR A 1 81 ? 6.499 -3.980 2.966 1.00 97.88 81 TYR A N 1
ATOM 628 C CA . TYR A 1 81 ? 7.838 -4.568 3.018 1.00 97.88 81 TYR A CA 1
ATOM 629 C C . TYR A 1 81 ? 8.592 -4.364 1.690 1.00 97.88 81 TYR A C 1
ATOM 631 O O . TYR A 1 81 ? 8.043 -4.558 0.604 1.00 97.88 81 TYR A O 1
ATOM 639 N N . SER A 1 82 ? 9.864 -3.968 1.754 1.00 97.88 82 SER A N 1
ATOM 640 C CA . SER A 1 82 ? 10.709 -3.643 0.596 1.00 97.88 82 SER A CA 1
ATOM 641 C C . SER A 1 82 ? 10.133 -2.570 -0.353 1.00 97.88 82 SER A C 1
ATOM 643 O O . SER A 1 82 ? 10.462 -2.569 -1.550 1.00 97.88 82 SER A O 1
ATOM 645 N N . ALA A 1 83 ? 9.334 -1.618 0.143 1.00 97.75 83 ALA A N 1
ATOM 646 C CA . ALA A 1 83 ? 8.954 -0.401 -0.588 1.00 97.75 83 ALA A CA 1
ATOM 647 C C . ALA A 1 83 ? 10.149 0.573 -0.697 1.00 97.75 83 ALA A C 1
ATOM 649 O O . ALA A 1 83 ? 10.195 1.644 -0.099 1.00 97.75 83 ALA A O 1
ATOM 650 N N . ARG A 1 84 ? 11.185 0.160 -1.434 1.00 98.12 84 ARG A N 1
ATOM 651 C CA . ARG A 1 84 ? 12.523 0.774 -1.412 1.00 98.12 84 ARG A CA 1
ATOM 652 C C . ARG A 1 84 ? 12.581 2.211 -1.913 1.00 98.12 84 ARG A C 1
ATOM 654 O O . ARG A 1 84 ? 13.528 2.899 -1.544 1.00 98.12 84 ARG A O 1
ATOM 661 N N . ALA A 1 85 ? 11.636 2.648 -2.741 1.00 98.31 85 ALA A N 1
ATOM 662 C CA . ALA A 1 85 ? 11.556 4.024 -3.226 1.00 98.31 85 ALA A CA 1
ATOM 663 C C . ALA A 1 85 ? 10.679 4.932 -2.350 1.00 98.31 85 ALA A C 1
ATOM 665 O O . ALA A 1 85 ? 10.736 6.148 -2.537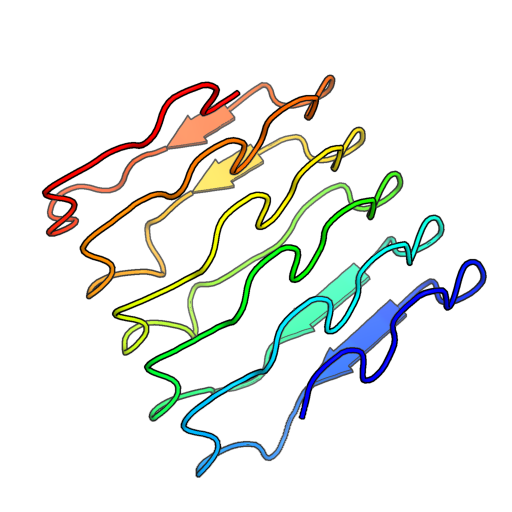 1.00 98.31 85 ALA A O 1
ATOM 666 N N . LEU A 1 86 ? 9.911 4.373 -1.406 1.00 98.12 86 LEU A N 1
ATOM 667 C CA . LEU A 1 86 ? 8.972 5.126 -0.581 1.00 98.12 86 LEU A CA 1
ATOM 668 C C . LEU A 1 86 ? 9.734 6.123 0.291 1.00 98.12 86 LEU A C 1
ATOM 670 O O . LEU A 1 86 ? 10.622 5.731 1.047 1.00 98.12 86 LEU A O 1
ATOM 674 N N . LYS A 1 87 ? 9.403 7.410 0.165 1.00 97.31 87 LYS A N 1
ATOM 675 C CA . LYS A 1 87 ? 10.113 8.493 0.868 1.00 97.31 87 LYS A CA 1
ATOM 676 C C . LYS A 1 87 ? 9.442 8.898 2.165 1.00 97.31 87 LYS A C 1
ATOM 678 O O . LYS A 1 87 ? 10.129 9.204 3.138 1.00 97.31 87 LYS A O 1
ATOM 683 N N . THR A 1 88 ? 8.117 8.907 2.170 1.00 95.19 88 THR A N 1
ATOM 684 C CA . THR A 1 88 ? 7.315 9.342 3.307 1.00 95.19 88 THR A CA 1
ATOM 685 C C . THR A 1 88 ? 6.196 8.344 3.566 1.00 95.19 88 THR A C 1
ATOM 687 O O . THR A 1 88 ? 5.699 7.686 2.649 1.00 95.19 88 THR A O 1
ATOM 690 N N . PHE A 1 89 ? 5.799 8.220 4.826 1.00 93.62 89 PHE A N 1
ATOM 691 C CA . PHE A 1 89 ? 4.629 7.444 5.209 1.00 93.62 89 PHE A CA 1
ATOM 692 C C . PHE A 1 89 ? 3.962 8.076 6.432 1.00 93.62 89 PHE A C 1
ATOM 694 O O . PHE A 1 89 ? 4.637 8.409 7.404 1.00 93.62 89 PHE A O 1
ATOM 701 N N . SER A 1 90 ? 2.635 8.212 6.400 1.00 91.50 90 SER A N 1
ATOM 702 C CA . SER A 1 90 ? 1.841 8.743 7.513 1.00 91.50 90 SER A CA 1
ATOM 703 C C . SER A 1 90 ? 0.629 7.858 7.789 1.00 91.50 90 SER A C 1
ATOM 705 O O . SER A 1 90 ? -0.041 7.396 6.863 1.00 91.50 90 SER A O 1
ATOM 707 N N . THR A 1 91 ? 0.307 7.651 9.067 1.00 89.62 91 THR A N 1
ATOM 708 C CA . THR A 1 91 ? -0.913 6.941 9.489 1.00 89.62 91 THR A CA 1
ATOM 709 C C . THR A 1 91 ? -2.133 7.855 9.632 1.00 89.62 91 THR A C 1
ATOM 711 O O . THR A 1 91 ? -3.169 7.393 10.102 1.00 89.62 91 THR A O 1
ATOM 714 N N . ARG A 1 92 ? -2.065 9.136 9.232 1.00 87.06 92 ARG A N 1
ATOM 715 C CA . ARG A 1 92 ? -3.168 10.111 9.391 1.00 87.06 92 ARG A CA 1
ATOM 716 C C . ARG A 1 92 ? -4.504 9.645 8.792 1.00 87.06 92 ARG A C 1
ATOM 718 O O . ARG A 1 92 ? -5.554 9.928 9.358 1.00 87.06 92 ARG A O 1
ATOM 725 N N . GLY A 1 93 ? -4.467 8.896 7.691 1.00 87.19 93 GLY A N 1
ATOM 726 C CA . GLY A 1 93 ? -5.654 8.311 7.057 1.00 87.19 93 GLY A CA 1
ATOM 727 C C . GLY A 1 93 ? -6.227 7.063 7.738 1.00 87.19 93 GLY A C 1
ATOM 728 O O . GLY A 1 93 ? -7.312 6.608 7.390 1.00 87.19 93 GLY A O 1
ATOM 729 N N . LEU A 1 94 ? -5.513 6.506 8.717 1.00 91.38 94 LEU A N 1
ATOM 730 C CA . LEU A 1 94 ? -5.780 5.208 9.338 1.00 91.38 94 LEU A CA 1
ATOM 731 C C . LEU A 1 94 ? -6.357 5.390 10.750 1.00 91.38 94 LEU A C 1
ATOM 733 O O . LEU A 1 94 ? -5.837 4.853 11.725 1.00 91.38 94 LEU A O 1
ATOM 737 N N . ALA A 1 95 ? -7.417 6.195 10.868 1.00 89.19 95 ALA A N 1
ATOM 738 C CA . ALA A 1 95 ? -7.932 6.679 12.153 1.00 89.19 95 ALA A CA 1
ATOM 739 C C . ALA A 1 95 ? -8.343 5.563 13.136 1.00 89.19 95 ALA A C 1
ATOM 741 O O . ALA A 1 95 ? -8.180 5.724 14.342 1.00 89.19 95 ALA A O 1
ATOM 742 N N . GLN A 1 96 ? -8.854 4.438 12.626 1.00 92.06 96 GLN A N 1
ATOM 743 C CA . GLN A 1 96 ? -9.308 3.292 13.427 1.00 92.06 96 GLN A CA 1
ATOM 744 C C . GLN A 1 96 ? -8.264 2.170 13.547 1.00 92.06 96 GLN A C 1
ATOM 746 O O . GLN A 1 96 ? -8.538 1.129 14.150 1.00 92.06 96 GLN A O 1
ATOM 751 N N . LEU A 1 97 ? -7.065 2.351 12.985 1.00 91.38 97 LEU A N 1
ATOM 752 C CA . LEU A 1 97 ? -6.047 1.309 12.971 1.00 91.38 97 LEU A CA 1
ATOM 753 C C . LEU A 1 97 ? -5.484 1.100 14.379 1.00 91.38 97 LEU A C 1
ATOM 755 O O . LEU A 1 97 ? -4.877 1.996 14.965 1.00 91.38 97 LEU A O 1
ATOM 759 N N . ARG A 1 98 ? -5.640 -0.120 14.904 1.00 87.94 98 ARG A N 1
ATOM 760 C CA . ARG A 1 98 ? -5.216 -0.463 16.272 1.00 87.94 98 ARG A CA 1
ATOM 761 C C . ARG A 1 98 ? -3.837 -1.099 16.358 1.00 87.94 98 ARG A C 1
ATOM 763 O O . ARG A 1 98 ? -3.227 -1.094 17.424 1.00 87.94 98 ARG A O 1
ATOM 770 N N . THR A 1 99 ? -3.355 -1.702 15.278 1.00 86.94 99 THR A N 1
ATOM 771 C CA . THR A 1 99 ? -2.131 -2.508 15.311 1.00 86.94 99 THR A CA 1
ATOM 772 C C . THR A 1 99 ? -1.291 -2.305 14.067 1.00 86.94 99 THR A C 1
ATOM 774 O O . THR A 1 99 ? -1.819 -2.337 12.956 1.00 86.94 99 THR A O 1
ATOM 777 N N . ILE A 1 100 ? 0.019 -2.207 14.264 1.00 89.12 100 ILE A N 1
ATOM 778 C CA . ILE A 1 100 ? 1.015 -2.322 13.207 1.00 89.12 100 ILE A CA 1
ATOM 779 C C . ILE A 1 100 ? 1.651 -3.713 13.276 1.00 89.12 100 ILE A C 1
ATOM 781 O O . ILE A 1 100 ? 2.141 -4.125 14.324 1.00 89.12 100 ILE A O 1
ATOM 785 N N . GLY A 1 101 ? 1.604 -4.454 12.171 1.00 86.31 101 GLY A N 1
ATOM 786 C CA . GLY A 1 101 ? 2.172 -5.797 12.057 1.00 86.31 101 GLY A CA 1
ATOM 787 C C . GLY A 1 101 ? 3.702 -5.818 11.968 1.00 86.31 101 GLY A C 1
ATOM 788 O O . GLY A 1 101 ? 4.348 -4.794 11.763 1.00 86.31 101 GLY A O 1
ATOM 789 N N . PHE A 1 102 ? 4.278 -7.014 12.103 1.00 93.88 102 PHE A N 1
ATOM 790 C CA . PHE A 1 102 ? 5.702 -7.260 11.853 1.00 93.88 102 PHE A CA 1
ATOM 791 C C . PHE A 1 102 ? 6.107 -6.813 10.440 1.00 93.88 102 PHE A C 1
ATOM 793 O O . PHE A 1 102 ? 5.326 -7.006 9.508 1.00 93.88 102 PHE A O 1
ATOM 800 N N . GLY A 1 103 ? 7.306 -6.246 10.280 1.00 95.00 103 GLY A N 1
ATOM 801 C CA . GLY A 1 103 ? 7.893 -5.995 8.955 1.00 95.00 103 GLY A CA 1
ATOM 802 C C . GLY A 1 103 ? 7.196 -4.915 8.120 1.00 95.00 103 GLY A C 1
ATOM 803 O O . GLY A 1 103 ? 7.431 -4.817 6.919 1.00 95.00 103 GLY A O 1
ATOM 804 N N . TRP A 1 104 ? 6.319 -4.115 8.730 1.00 94.31 104 TRP A N 1
ATOM 805 C CA . TRP A 1 104 ? 5.377 -3.222 8.047 1.00 94.31 104 TRP A CA 1
ATOM 806 C C . TRP A 1 104 ? 5.992 -2.335 6.958 1.00 94.31 104 TRP A C 1
ATOM 808 O O . TRP A 1 104 ? 5.444 -2.262 5.862 1.00 94.31 104 TRP A O 1
ATOM 818 N N . LEU A 1 105 ? 7.119 -1.688 7.253 1.00 96.00 105 LEU A N 1
ATOM 819 C CA . LEU A 1 105 ? 7.934 -0.886 6.335 1.00 96.00 105 LEU A CA 1
ATOM 820 C C . LEU A 1 105 ? 9.381 -1.403 6.295 1.00 96.00 105 LEU A C 1
ATOM 822 O O . LEU A 1 105 ? 10.284 -0.673 5.890 1.00 96.00 105 LEU A O 1
ATOM 826 N N . ALA A 1 106 ? 9.621 -2.655 6.703 1.00 96.56 106 ALA A N 1
ATOM 827 C CA . ALA A 1 106 ? 10.968 -3.209 6.701 1.00 96.56 106 ALA A CA 1
ATOM 828 C C . ALA A 1 106 ? 11.579 -3.169 5.293 1.00 96.56 106 ALA A C 1
ATOM 830 O O . ALA A 1 106 ? 10.913 -3.485 4.307 1.00 96.56 106 ALA A O 1
ATOM 831 N N . ASP A 1 107 ? 12.855 -2.785 5.192 1.00 97.12 107 ASP A N 1
ATOM 832 C CA . ASP A 1 107 ? 13.579 -2.602 3.916 1.00 97.12 107 ASP A CA 1
ATOM 833 C C . ASP A 1 107 ? 13.059 -1.422 3.051 1.00 97.12 107 ASP A C 1
ATOM 835 O O . ASP A 1 107 ? 13.376 -1.336 1.858 1.00 97.12 107 ASP A O 1
ATOM 839 N N . ALA A 1 108 ? 12.325 -0.461 3.632 1.00 96.94 108 ALA A N 1
ATOM 840 C CA . ALA A 1 108 ? 11.989 0.826 3.003 1.00 96.94 108 ALA A CA 1
ATOM 841 C C . ALA A 1 108 ? 13.193 1.796 3.017 1.00 96.94 108 ALA A C 1
ATOM 843 O O . ALA A 1 108 ? 13.222 2.810 3.708 1.00 96.94 108 ALA A O 1
ATOM 844 N N . ARG A 1 109 ? 14.230 1.472 2.236 1.00 96.00 109 ARG A N 1
ATOM 845 C CA . ARG A 1 109 ? 15.559 2.126 2.292 1.00 96.00 109 ARG A CA 1
ATOM 846 C C . ARG A 1 109 ? 15.597 3.624 1.977 1.00 96.00 109 ARG A C 1
ATOM 848 O O . ARG A 1 109 ? 16.594 4.262 2.300 1.00 96.00 109 ARG A O 1
ATOM 855 N N . SER A 1 110 ? 14.577 4.161 1.311 1.00 97.69 110 SER A N 1
ATOM 856 C CA . SER A 1 110 ? 14.503 5.591 0.971 1.00 97.69 110 SER A CA 1
ATOM 857 C C . SER A 1 110 ? 13.601 6.388 1.914 1.00 97.69 110 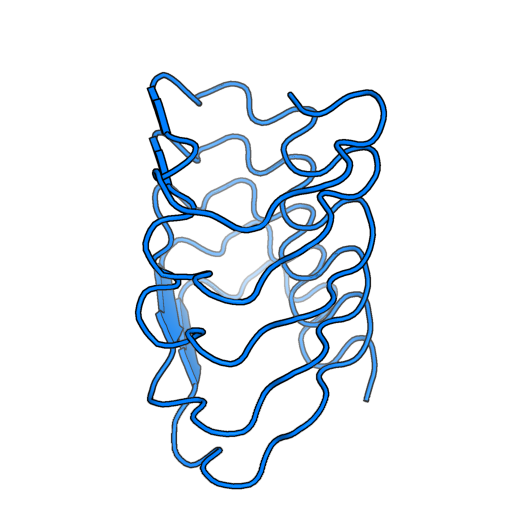SER A C 1
ATOM 859 O O . SER A 1 110 ? 13.418 7.583 1.678 1.00 97.69 110 SER A O 1
ATOM 861 N N . LEU A 1 111 ? 13.041 5.755 2.952 1.00 96.88 111 LEU A N 1
ATOM 862 C CA . LEU A 1 111 ? 12.127 6.409 3.879 1.00 96.88 111 LEU A CA 1
ATOM 863 C C . LEU A 1 111 ? 12.898 7.436 4.714 1.00 96.88 111 LEU A C 1
ATOM 865 O O . LEU A 1 111 ? 13.800 7.093 5.476 1.00 96.88 111 LEU A O 1
ATOM 869 N N . VAL A 1 112 ? 12.541 8.706 4.549 1.00 96.25 112 VAL A N 1
ATOM 870 C CA . VAL A 1 112 ? 13.128 9.838 5.280 1.00 96.25 112 VAL A CA 1
ATOM 871 C C . VAL A 1 112 ? 12.160 10.429 6.298 1.00 96.25 112 VAL A C 1
ATOM 873 O O . VAL A 1 112 ? 12.598 11.091 7.235 1.00 96.25 112 VAL A O 1
ATOM 876 N N . GLU A 1 113 ? 10.860 10.176 6.137 1.00 93.56 113 GLU A N 1
ATOM 877 C CA . GLU A 1 113 ? 9.818 10.679 7.026 1.00 93.56 113 GLU A CA 1
ATOM 878 C C . GLU A 1 113 ? 8.797 9.586 7.348 1.00 93.56 113 GLU A C 1
ATOM 880 O O . GLU A 1 113 ? 8.254 8.926 6.460 1.00 93.56 113 GLU A O 1
ATOM 885 N N . PHE A 1 114 ? 8.528 9.411 8.638 1.00 90.56 114 PHE A N 1
ATOM 886 C CA . PHE A 1 114 ? 7.523 8.490 9.145 1.00 90.56 114 PHE A CA 1
ATOM 887 C C . PHE A 1 114 ? 6.730 9.177 10.254 1.00 90.56 114 PHE A C 1
ATOM 889 O O . PHE A 1 114 ? 7.285 9.524 11.298 1.00 90.56 114 PHE A O 1
ATOM 896 N N . GLU A 1 115 ? 5.433 9.368 10.025 1.00 88.56 115 GLU A N 1
ATOM 897 C CA . GLU A 1 115 ? 4.519 9.992 10.978 1.00 88.56 115 GLU A CA 1
ATOM 898 C C . GLU A 1 115 ? 3.511 8.960 11.498 1.00 88.56 115 GLU A C 1
ATOM 900 O O . GLU A 1 115 ? 2.660 8.449 10.765 1.00 88.56 115 GLU A O 1
ATOM 905 N N . LEU A 1 116 ? 3.567 8.705 12.804 1.00 83.56 116 LEU A N 1
ATOM 906 C CA . LEU A 1 116 ? 2.450 8.118 13.535 1.00 83.56 116 LEU A CA 1
ATOM 907 C C . LEU A 1 116 ? 1.530 9.264 13.960 1.00 83.56 116 LEU A C 1
ATOM 909 O O . LEU A 1 116 ? 1.912 10.094 14.784 1.00 83.56 116 LEU A O 1
ATOM 913 N N . CYS A 1 117 ? 0.336 9.342 13.379 1.00 72.62 117 CYS A N 1
ATOM 914 C CA . CYS A 1 117 ? -0.601 10.411 13.698 1.00 72.62 117 CYS A CA 1
ATOM 915 C C . CYS A 1 117 ? -1.117 10.278 15.145 1.00 72.62 117 CYS A C 1
ATOM 917 O O . CYS A 1 117 ? -1.358 9.185 15.651 1.00 72.62 117 CYS A O 1
ATOM 919 N N . ALA A 1 118 ? -1.315 11.405 15.825 1.00 57.62 118 ALA A N 1
ATOM 920 C CA . ALA A 1 118 ? -2.094 11.479 17.056 1.00 57.62 118 ALA A CA 1
ATOM 921 C C . ALA A 1 118 ? -3.482 12.058 16.716 1.00 57.62 118 ALA A C 1
ATOM 923 O O . ALA A 1 118 ? -3.535 13.083 16.033 1.00 57.62 118 ALA A O 1
ATOM 924 N N . PRO A 1 119 ? -4.600 11.460 17.174 1.00 58.03 119 PRO A N 1
ATOM 925 C CA . PRO A 1 119 ? -4.708 10.401 18.175 1.00 58.03 119 PRO A CA 1
ATOM 926 C C . PRO A 1 119 ? -4.944 9.016 17.539 1.00 58.03 119 PRO A C 1
ATOM 928 O O . PRO A 1 119 ? -6.015 8.443 17.727 1.00 58.03 119 PRO A O 1
ATOM 931 N N . CYS A 1 120 ? -3.993 8.457 16.776 1.00 63.69 120 CYS A N 1
ATOM 932 C CA . CYS A 1 120 ? -4.147 7.071 16.326 1.00 63.69 120 CYS A CA 1
ATOM 933 C C . CYS A 1 120 ? -4.333 6.152 17.540 1.00 63.69 120 CYS A C 1
ATOM 935 O O . CYS A 1 120 ? -3.531 6.175 18.475 1.00 63.69 120 CYS A O 1
ATOM 937 N N . GLU A 1 121 ? -5.361 5.305 17.502 1.00 72.94 121 GLU A N 1
ATOM 938 C CA . GLU A 1 121 ? -5.637 4.299 18.533 1.00 72.94 121 GLU A CA 1
ATOM 939 C C . GLU A 1 121 ? -4.673 3.097 18.454 1.00 72.94 121 GLU A C 1
ATOM 941 O O . GLU A 1 121 ? -5.044 1.973 18.797 1.00 72.94 121 GLU A O 1
ATOM 946 N N . ILE A 1 122 ? -3.437 3.299 17.980 1.00 80.38 122 ILE A N 1
ATOM 947 C CA . ILE A 1 122 ? -2.451 2.227 17.828 1.00 80.38 122 ILE A CA 1
ATOM 948 C C . ILE A 1 122 ? -2.052 1.737 19.223 1.00 80.38 122 ILE A C 1
ATOM 950 O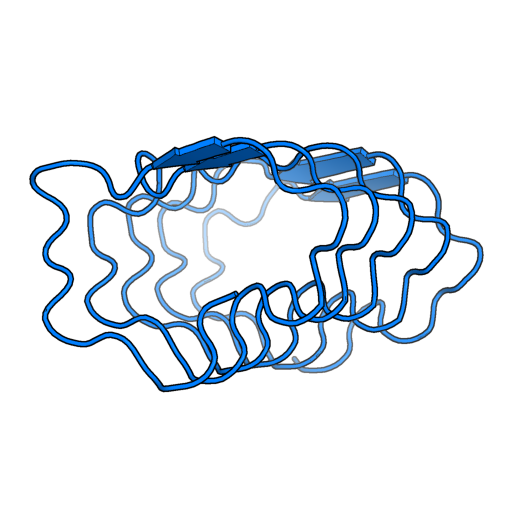 O . ILE A 1 122 ? -1.380 2.427 19.985 1.00 80.38 122 ILE A O 1
ATOM 954 N N . VAL A 1 123 ? -2.465 0.514 19.543 1.00 82.44 123 VAL A N 1
ATOM 955 C CA . VAL A 1 123 ? -2.199 -0.168 20.815 1.00 82.44 123 VAL A CA 1
ATOM 956 C C . VAL A 1 123 ? -0.929 -1.019 20.735 1.00 82.44 123 VAL A C 1
ATOM 958 O O . VAL A 1 123 ? -0.285 -1.270 21.751 1.00 82.44 123 VAL A O 1
ATOM 961 N N . SER A 1 124 ? -0.556 -1.491 19.541 1.00 83.62 124 SER A N 1
ATOM 962 C CA . SER A 1 124 ? 0.588 -2.390 19.365 1.00 83.62 124 SER A CA 1
ATOM 963 C C . SER A 1 124 ? 1.335 -2.130 18.063 1.00 83.62 124 SER A C 1
ATOM 965 O O . SER A 1 124 ? 0.724 -1.916 17.016 1.00 83.62 124 SER A O 1
ATOM 967 N N . VAL A 1 125 ? 2.664 -2.198 18.139 1.00 86.62 125 VAL A N 1
ATOM 968 C CA . VAL A 1 125 ? 3.579 -2.133 16.999 1.00 86.62 125 VAL A CA 1
ATOM 969 C C . VAL A 1 125 ? 4.447 -3.387 17.016 1.00 86.62 125 VAL A C 1
ATOM 971 O O . VAL A 1 125 ? 5.115 -3.675 18.010 1.00 86.62 125 VAL A O 1
ATOM 974 N N . GLY A 1 126 ? 4.401 -4.153 15.929 1.00 83.88 126 GLY A N 1
ATOM 975 C CA . GLY A 1 126 ? 5.176 -5.372 15.750 1.00 83.88 126 GLY A CA 1
ATOM 976 C C . GLY A 1 126 ? 6.679 -5.113 15.575 1.00 83.88 126 GLY A C 1
ATOM 977 O O . GLY A 1 126 ? 7.098 -3.979 15.335 1.00 83.88 126 GLY A O 1
ATOM 978 N N . PRO A 1 127 ? 7.516 -6.163 15.678 1.00 87.00 127 PRO A N 1
ATOM 979 C CA . PRO A 1 127 ? 8.954 -6.040 15.450 1.00 87.00 127 PRO A CA 1
ATOM 980 C C . PRO A 1 127 ? 9.269 -5.654 13.999 1.00 87.00 127 PRO A C 1
ATOM 982 O O . PRO A 1 127 ? 8.466 -5.902 13.100 1.00 87.00 127 PRO A O 1
ATOM 985 N N . ASN A 1 128 ? 10.478 -5.132 13.761 1.00 90.19 128 ASN A N 1
ATOM 986 C CA . ASN A 1 128 ? 10.962 -4.747 12.428 1.00 90.19 128 ASN A CA 1
ATOM 987 C C . ASN A 1 128 ? 9.999 -3.790 11.712 1.00 90.19 128 ASN A C 1
ATOM 989 O O . ASN A 1 128 ? 9.595 -4.029 10.580 1.00 90.19 128 ASN A O 1
ATOM 993 N N . LEU A 1 129 ? 9.584 -2.728 12.406 1.00 86.38 129 LEU A N 1
ATOM 994 C CA . LEU A 1 129 ? 8.722 -1.705 11.820 1.00 86.38 129 LEU A CA 1
ATOM 995 C C . LEU A 1 129 ? 9.331 -1.105 10.541 1.00 86.38 129 LEU A C 1
ATOM 997 O O . LEU A 1 129 ? 8.593 -0.925 9.579 1.00 86.38 129 LEU A O 1
ATOM 1001 N N . LEU A 1 130 ? 10.638 -0.812 10.558 1.00 85.50 130 LEU A N 1
ATOM 1002 C CA . LEU A 1 130 ? 11.432 -0.160 9.505 1.00 85.50 130 LEU A CA 1
ATOM 1003 C C . LEU A 1 130 ? 12.600 -1.052 9.057 1.00 85.50 130 LEU A C 1
ATOM 1005 O O . LEU A 1 130 ? 13.048 -1.874 9.891 1.00 85.50 130 LEU A O 1
#

Secondary structure (DSSP, 8-state):
---TTTT-TT--EEEE---TT--EE-TTTTTT-TT--EEEE---TT--EE-TTTTTT-TT------TT-TT--EE-SSTTTT-TT--EEE-TT-TT--EEPTTTTTT-TT--EEE--TT----EE-S---

pLDDT: mean 93.0, std 7.13, range [57.62, 98.5]

InterPro domains:
  IPR032675 Leucine-rich repeat domain superfamily [G3DSA:3.80.10.10] (1-123)

Foldseek 3Di:
DEQQQAQVCPDAEEEDDDQQPAAEAEYRPNAQVQNHAYYHYDADPRHAEYEYRPQHNPQNHQEDDQLNQCNHAYYEYLPHANVQNHAEDECNSVQNHAEAYHRPHANNNNHPYYYDDPPRNHPYYYPRND